Protein AF-A0A4Y2IDS7-F1 (afdb_monomer)

Foldseek 3Di:
DVVVLVVVVVVCVVVVQADPVGRQKGAQQPHPVCVLLVHRIDGNVCVVVSCCCRPPNPDPPPPPDDPPPPDDDDDDDDDDDDDDDDDDDDDDDDDDDDDDDDDDDDDDDDDDD

Sequence (113 aa):
MDELLLNVKNYIVKHKLYDPKNPLKILVHGNELGSLLKKSEFSLLDVRDILLQKFVFPVSEKNSSEVICSISDKMCVSKKRKLDNDSEFSAKRIKGLDDTSCCNSDESMHSFQ

InterPro domains:
  IPR036885 SWIB/MDM2 domain superfamily [G3DSA:1.10.245.10] (1-71)
  IPR036885 SWIB/MDM2 domain superfamily [SSF47592] (3-56)

Solvent-accessible surface area (backbone atoms only — not comparable to full-atom values): 7915 Å² total; per-residue (Å²): 110,69,66,59,53,50,53,52,52,50,48,38,62,76,69,60,26,44,37,91,91,43,72,52,38,32,52,26,64,97,36,73,69,12,64,73,69,72,37,50,60,49,49,63,84,48,47,64,58,53,48,40,40,66,75,74,51,66,69,81,82,72,79,89,79,72,86,78,76,81,82,70,96,70,91,83,87,87,82,87,83,89,82,90,79,95,73,94,73,89,81,81,80,84,83,82,82,82,89,80,83,84,84,81,86,81,91,74,91,84,77,92,131

Structure (mmCIF, N/CA/C/O backbone):
data_AF-A0A4Y2IDS7-F1
#
_entry.id   AF-A0A4Y2IDS7-F1
#
loop_
_atom_site.group_PDB
_atom_site.id
_atom_site.type_symbol
_atom_site.label_atom_id
_atom_site.label_alt_id
_atom_site.label_comp_id
_atom_site.label_asym_id
_atom_site.label_entity_id
_atom_site.label_seq_id
_atom_site.pdbx_PDB_ins_code
_atom_site.Cartn_x
_atom_site.Cartn_y
_atom_site.Cartn_z
_atom_site.occupancy
_atom_site.B_iso_or_equiv
_atom_site.auth_seq_id
_atom_site.auth_comp_id
_atom_site.auth_asym_id
_atom_site.auth_atom_id
_atom_site.pdbx_PDB_model_num
ATOM 1 N N . MET A 1 1 ? 10.201 -2.070 -12.269 1.00 84.44 1 MET A N 1
ATOM 2 C CA . MET A 1 1 ? 9.210 -1.404 -11.389 1.00 84.44 1 MET A CA 1
ATOM 3 C C . MET A 1 1 ? 7.834 -2.051 -11.472 1.00 84.44 1 MET A C 1
ATOM 5 O O . MET A 1 1 ? 7.232 -2.247 -10.425 1.00 84.44 1 MET A O 1
ATOM 9 N N . ASP A 1 2 ? 7.348 -2.425 -12.657 1.00 89.12 2 ASP A N 1
ATOM 10 C CA . ASP A 1 2 ? 5.997 -2.996 -12.800 1.00 89.12 2 ASP A CA 1
ATOM 11 C C . ASP A 1 2 ? 5.828 -4.361 -12.119 1.00 89.12 2 ASP A C 1
ATOM 13 O O . ASP A 1 2 ? 4.803 -4.612 -11.493 1.00 89.12 2 ASP A O 1
ATOM 17 N N . GLU A 1 3 ? 6.859 -5.208 -12.145 1.00 92.38 3 GLU A N 1
ATOM 18 C CA . GLU A 1 3 ? 6.857 -6.488 -11.425 1.00 92.38 3 GLU A CA 1
ATOM 19 C C . GLU A 1 3 ? 6.775 -6.297 -9.901 1.00 92.38 3 GLU A C 1
ATOM 21 O O . GLU A 1 3 ? 5.977 -6.944 -9.228 1.00 92.38 3 GLU A O 1
ATOM 26 N N . LEU A 1 4 ? 7.535 -5.342 -9.351 1.00 90.75 4 LEU A N 1
ATOM 27 C CA . LEU A 1 4 ? 7.460 -4.984 -7.932 1.00 90.75 4 LEU A CA 1
ATOM 28 C C . LEU A 1 4 ? 6.057 -4.486 -7.566 1.00 90.75 4 LEU A C 1
ATOM 30 O O . LEU A 1 4 ? 5.488 -4.911 -6.563 1.00 90.75 4 LEU A O 1
ATOM 34 N N . LEU A 1 5 ? 5.485 -3.614 -8.399 1.00 92.56 5 LEU A N 1
ATOM 35 C CA . LEU A 1 5 ? 4.131 -3.101 -8.216 1.00 92.56 5 LEU A CA 1
ATOM 36 C C . LEU A 1 5 ? 3.093 -4.233 -8.223 1.00 92.56 5 LEU A C 1
ATOM 38 O O . LEU A 1 5 ? 2.199 -4.254 -7.375 1.00 92.56 5 LEU A O 1
ATOM 42 N N . LEU A 1 6 ? 3.217 -5.179 -9.155 1.00 94.19 6 LEU A N 1
ATOM 43 C CA . LEU A 1 6 ? 2.350 -6.351 -9.236 1.00 94.19 6 LEU A CA 1
ATOM 44 C C . LEU A 1 6 ? 2.479 -7.232 -7.986 1.00 94.19 6 LEU A C 1
ATOM 46 O O . LEU A 1 6 ? 1.467 -7.613 -7.399 1.00 94.19 6 LEU A O 1
ATOM 50 N N . ASN A 1 7 ? 3.704 -7.491 -7.528 1.00 94.94 7 ASN A N 1
ATOM 51 C CA . ASN A 1 7 ? 3.961 -8.288 -6.329 1.00 94.94 7 ASN A CA 1
ATOM 52 C C . ASN A 1 7 ? 3.376 -7.641 -5.068 1.00 94.94 7 ASN A C 1
ATOM 54 O O . ASN A 1 7 ? 2.743 -8.327 -4.264 1.00 94.94 7 ASN A O 1
ATOM 58 N N . VAL A 1 8 ? 3.503 -6.319 -4.921 1.00 94.19 8 VAL A N 1
ATOM 59 C CA . VAL A 1 8 ? 2.902 -5.580 -3.799 1.00 94.19 8 VAL A CA 1
ATOM 60 C C . VAL A 1 8 ? 1.374 -5.640 -3.853 1.00 94.19 8 VAL A C 1
ATOM 62 O O . VAL A 1 8 ? 0.740 -5.898 -2.830 1.00 94.19 8 VAL A O 1
ATOM 65 N N . LYS A 1 9 ? 0.763 -5.484 -5.034 1.00 93.81 9 LYS A N 1
ATOM 66 C CA . LYS A 1 9 ? -0.694 -5.643 -5.200 1.00 93.81 9 LYS A CA 1
ATOM 67 C C . LYS A 1 9 ? -1.158 -7.052 -4.827 1.00 93.81 9 LYS A C 1
ATOM 69 O O . LYS A 1 9 ? -2.121 -7.196 -4.075 1.00 93.81 9 LYS A O 1
ATOM 74 N N . ASN A 1 10 ? -0.449 -8.081 -5.286 1.00 96.00 10 ASN A N 1
ATOM 75 C CA . ASN A 1 10 ? -0.755 -9.472 -4.953 1.00 96.00 10 ASN A CA 1
ATOM 76 C C . ASN A 1 10 ? -0.640 -9.731 -3.447 1.00 96.00 10 ASN A C 1
ATOM 78 O O . ASN A 1 10 ? -1.499 -10.398 -2.871 1.00 96.00 10 ASN A O 1
ATOM 82 N N . TYR A 1 11 ? 0.379 -9.166 -2.797 1.00 96.44 11 TYR A N 1
ATOM 83 C CA . TYR A 1 11 ? 0.545 -9.248 -1.349 1.00 96.44 11 TYR A CA 1
ATOM 84 C C . TYR A 1 11 ? -0.637 -8.607 -0.606 1.00 96.44 11 TYR A C 1
ATOM 86 O O . TYR A 1 11 ? -1.232 -9.243 0.264 1.00 96.44 11 TYR A O 1
ATOM 94 N N . ILE A 1 12 ? -1.039 -7.392 -0.995 1.00 95.69 12 ILE A N 1
ATOM 95 C CA . ILE A 1 12 ? -2.191 -6.684 -0.410 1.00 95.69 12 ILE A CA 1
ATOM 96 C C . ILE A 1 12 ? -3.464 -7.534 -0.493 1.00 95.69 12 ILE A C 1
ATOM 98 O O . ILE A 1 12 ? -4.180 -7.665 0.502 1.00 95.69 12 ILE A O 1
ATOM 102 N N . VAL A 1 13 ? -3.730 -8.141 -1.654 1.00 95.25 13 VAL A N 1
ATOM 103 C CA . VAL A 1 13 ? -4.909 -8.995 -1.863 1.00 95.25 13 VAL A CA 1
ATOM 104 C C . VAL A 1 13 ? -4.820 -10.271 -1.025 1.00 95.25 13 VAL A C 1
ATOM 10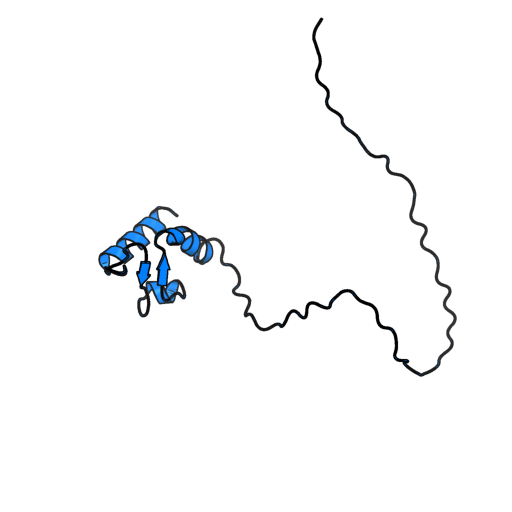6 O O . VAL A 1 13 ? -5.766 -10.600 -0.309 1.00 95.25 13 VAL A O 1
ATOM 109 N N . LYS A 1 14 ? -3.677 -10.966 -1.058 1.00 97.12 14 LYS A N 1
ATOM 110 C CA . LYS A 1 14 ? -3.450 -12.220 -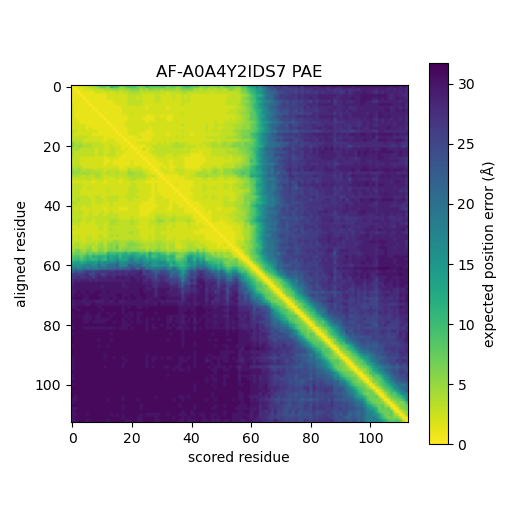0.320 1.00 97.12 14 LYS A CA 1
ATOM 111 C C . LYS A 1 14 ? -3.656 -12.050 1.186 1.00 97.12 14 LYS A C 1
ATOM 113 O O . LYS A 1 14 ? -4.226 -12.929 1.829 1.00 97.12 14 LYS A O 1
ATOM 118 N N . HIS A 1 15 ? -3.213 -10.922 1.733 1.00 96.81 15 HIS A N 1
ATOM 119 C CA . HIS A 1 15 ? -3.300 -10.616 3.159 1.00 96.81 15 HIS A CA 1
ATOM 120 C C . HIS A 1 15 ? -4.548 -9.803 3.540 1.00 96.81 15 HIS A C 1
ATOM 122 O O . HIS A 1 15 ? -4.712 -9.477 4.713 1.00 96.81 15 HIS A O 1
ATOM 128 N N . LYS A 1 16 ? -5.438 -9.504 2.580 1.00 96.06 16 LYS A N 1
ATOM 129 C CA . LYS A 1 16 ? -6.665 -8.710 2.777 1.00 96.06 16 LYS A CA 1
ATOM 130 C C . LYS A 1 16 ? -6.402 -7.384 3.500 1.00 96.06 16 LYS A C 1
ATOM 132 O O . LYS A 1 16 ? -7.130 -7.004 4.410 1.00 96.06 16 LYS A O 1
ATOM 137 N N . LEU A 1 17 ? -5.353 -6.681 3.079 1.00 96.81 17 LEU A N 1
ATOM 138 C CA . LEU A 1 17 ? -4.900 -5.435 3.708 1.00 96.81 17 LEU A CA 1
ATOM 139 C C . LEU A 1 17 ? -5.705 -4.206 3.261 1.00 96.81 17 LEU A C 1
ATOM 141 O O . LEU A 1 17 ? -5.289 -3.086 3.505 1.00 96.81 17 LEU A O 1
ATOM 145 N N . TYR A 1 18 ? -6.822 -4.376 2.562 1.00 96.69 18 TYR A N 1
ATOM 146 C CA . TYR A 1 18 ? -7.671 -3.276 2.108 1.00 96.69 18 TYR A CA 1
ATOM 147 C C . TYR A 1 18 ? -8.841 -3.062 3.073 1.00 96.69 18 TYR A C 1
ATOM 149 O O . TYR A 1 18 ? -9.356 -4.014 3.661 1.00 96.69 18 TYR A O 1
ATOM 157 N N . ASP A 1 19 ? -9.289 -1.817 3.219 1.00 96.88 19 ASP A N 1
ATOM 158 C CA . ASP A 1 19 ? -10.504 -1.503 3.970 1.00 96.88 19 ASP A CA 1
ATOM 159 C C . ASP A 1 19 ? -11.733 -2.069 3.220 1.00 96.88 19 ASP A C 1
ATOM 161 O O . ASP A 1 19 ? -11.951 -1.729 2.053 1.00 96.88 19 ASP A O 1
ATOM 165 N N . PRO A 1 20 ? -12.572 -2.915 3.852 1.00 94.88 20 PRO A N 1
ATOM 166 C CA . PRO A 1 20 ? -13.771 -3.468 3.219 1.00 94.88 20 PRO A CA 1
ATOM 167 C C . PRO A 1 20 ? -14.782 -2.413 2.753 1.00 94.88 20 PRO A C 1
ATOM 169 O O . PRO A 1 20 ? -15.552 -2.674 1.830 1.00 94.88 20 PRO A O 1
ATOM 172 N N . LYS A 1 21 ? -14.808 -1.237 3.393 1.00 96.81 21 LYS A N 1
ATOM 173 C CA . LYS A 1 21 ? -15.696 -0.122 3.031 1.00 96.81 21 LYS A CA 1
ATOM 174 C C . LYS A 1 21 ? -15.090 0.770 1.951 1.00 96.81 21 LYS A C 1
ATOM 176 O O . LYS A 1 21 ? -15.828 1.412 1.210 1.00 96.81 21 LYS A O 1
ATOM 181 N N . ASN A 1 22 ? -13.763 0.816 1.866 1.00 95.94 22 ASN A N 1
ATOM 182 C CA . ASN A 1 22 ? -13.035 1.584 0.866 1.00 95.94 22 ASN A CA 1
ATOM 183 C C . ASN A 1 22 ? -11.817 0.791 0.358 1.00 95.94 22 ASN A C 1
ATOM 185 O O . ASN A 1 22 ? -10.717 0.966 0.881 1.00 95.94 22 ASN A O 1
ATOM 189 N N . PRO A 1 23 ? -11.969 -0.021 -0.703 1.00 93.75 23 PRO A N 1
ATOM 190 C CA . PRO A 1 23 ? -10.887 -0.871 -1.205 1.00 93.75 23 PRO A CA 1
ATOM 191 C C . PRO A 1 23 ? -9.641 -0.118 -1.695 1.00 93.75 23 PRO A C 1
ATOM 193 O O . PRO A 1 23 ? -8.588 -0.727 -1.876 1.00 93.75 23 PRO A O 1
ATOM 196 N N . LEU A 1 24 ? -9.737 1.199 -1.919 1.00 95.19 24 LEU A N 1
ATOM 197 C CA . LEU A 1 24 ? -8.583 2.032 -2.260 1.00 95.19 24 LEU A CA 1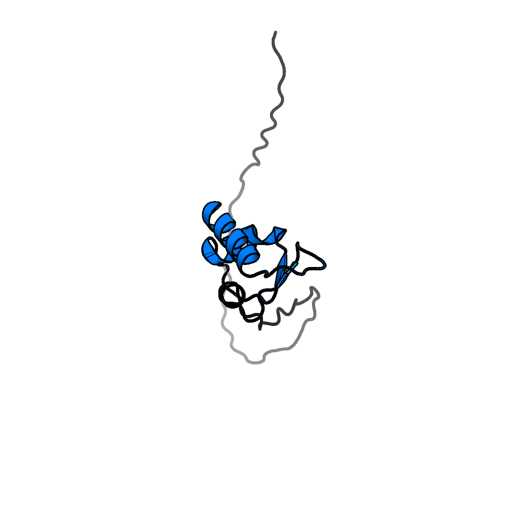
ATOM 198 C C . LEU A 1 24 ? -7.720 2.358 -1.039 1.00 95.19 24 LEU A C 1
ATOM 200 O O . LEU A 1 24 ? -6.558 2.711 -1.208 1.00 95.19 24 LEU A O 1
ATOM 204 N N . LYS A 1 25 ? -8.254 2.243 0.180 1.00 97.44 25 LYS A N 1
ATOM 205 C CA . LYS A 1 25 ? -7.506 2.462 1.416 1.00 97.44 25 LYS A CA 1
ATOM 206 C C . LYS A 1 25 ? -6.849 1.157 1.857 1.00 97.44 25 LYS A C 1
ATOM 208 O O . LYS A 1 25 ? -7.532 0.184 2.166 1.00 97.44 25 LYS A O 1
ATOM 213 N N . ILE A 1 26 ? -5.522 1.149 1.910 1.00 97.69 26 ILE A N 1
ATOM 214 C CA . ILE A 1 26 ? -4.722 0.001 2.335 1.00 97.69 26 ILE A CA 1
ATOM 215 C C . ILE A 1 26 ? -4.265 0.219 3.779 1.00 97.69 26 ILE A C 1
ATOM 217 O O . ILE A 1 26 ? -3.633 1.226 4.093 1.00 97.69 26 ILE A O 1
ATOM 221 N N . LEU A 1 27 ? -4.591 -0.728 4.653 1.00 97.69 27 LEU A N 1
ATOM 222 C CA . LEU A 1 27 ? -4.291 -0.770 6.078 1.00 97.69 27 LEU A CA 1
ATOM 223 C C . LEU A 1 27 ? -3.145 -1.759 6.314 1.00 97.69 27 LEU A C 1
ATOM 225 O O . LEU A 1 27 ? -3.304 -2.969 6.168 1.00 97.69 27 LEU A O 1
ATOM 229 N N . VAL A 1 28 ? -1.976 -1.243 6.683 1.00 96.81 28 VAL A N 1
ATOM 230 C CA . VAL A 1 28 ? -0.743 -2.032 6.855 1.00 96.81 28 VAL A CA 1
ATOM 231 C C . VAL A 1 28 ? -0.172 -1.952 8.272 1.00 96.81 28 VAL A C 1
ATOM 233 O O . VAL A 1 28 ? 0.941 -2.409 8.526 1.00 96.81 28 VAL A O 1
ATOM 236 N N . HIS A 1 29 ? -0.920 -1.385 9.218 1.00 94.06 29 HIS A N 1
ATOM 237 C CA . HIS A 1 29 ? -0.504 -1.305 10.614 1.00 94.06 29 HIS A CA 1
ATOM 238 C C . HIS A 1 29 ? -0.248 -2.701 11.204 1.00 94.06 29 HIS A C 1
ATOM 240 O O . HIS A 1 29 ? -1.090 -3.590 11.107 1.00 94.06 29 HIS A O 1
ATOM 246 N N . GLY A 1 30 ? 0.928 -2.891 11.808 1.00 91.94 30 GLY A N 1
ATOM 247 C CA . GLY A 1 30 ? 1.337 -4.173 12.391 1.00 91.94 30 GLY A CA 1
ATOM 248 C C . GLY A 1 30 ? 1.698 -5.262 11.372 1.00 91.94 30 GLY A C 1
ATOM 249 O O . GLY A 1 30 ? 1.988 -6.384 11.773 1.00 91.94 30 GLY A O 1
ATOM 250 N N . ASN A 1 31 ? 1.703 -4.954 10.070 1.00 94.81 31 ASN A N 1
ATOM 251 C CA . ASN A 1 31 ? 2.134 -5.869 9.016 1.00 94.81 31 ASN A CA 1
ATOM 252 C C . ASN A 1 31 ? 3.560 -5.534 8.538 1.00 94.81 31 ASN A C 1
ATOM 254 O O . ASN A 1 31 ? 3.991 -4.380 8.578 1.00 94.81 31 ASN A O 1
ATOM 258 N N . GLU A 1 32 ? 4.277 -6.542 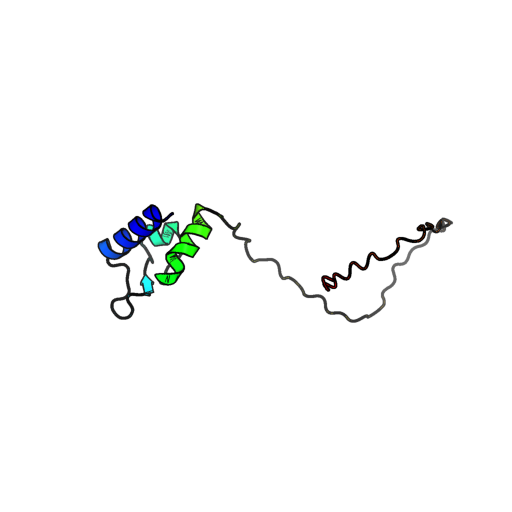8.036 1.00 94.81 32 GLU A N 1
ATOM 259 C CA . GLU A 1 32 ? 5.637 -6.406 7.494 1.00 94.81 32 GLU A CA 1
ATOM 260 C C . GLU A 1 32 ? 5.743 -5.317 6.417 1.00 94.81 32 GLU A C 1
ATOM 262 O O . GLU A 1 32 ? 6.694 -4.535 6.427 1.00 94.81 32 GLU A O 1
ATOM 267 N N . LEU A 1 33 ? 4.743 -5.203 5.533 1.00 93.81 33 LEU A N 1
ATOM 268 C CA . LEU A 1 33 ? 4.691 -4.163 4.507 1.00 93.81 33 LEU A CA 1
ATOM 269 C C . LEU A 1 33 ? 4.611 -2.762 5.129 1.00 93.81 33 LEU A C 1
ATOM 271 O O . LEU A 1 33 ? 5.256 -1.834 4.645 1.00 93.81 33 LEU A O 1
ATOM 275 N N . GLY A 1 34 ? 3.863 -2.603 6.222 1.00 94.56 34 GLY A N 1
ATOM 276 C CA . GLY A 1 34 ? 3.770 -1.336 6.948 1.00 94.56 34 GLY A CA 1
ATOM 277 C C . GLY A 1 34 ? 5.083 -0.954 7.621 1.00 94.56 34 GLY A C 1
ATOM 278 O O . GLY A 1 34 ? 5.510 0.198 7.518 1.00 94.56 34 GLY A O 1
ATOM 279 N N . SER A 1 35 ? 5.772 -1.926 8.224 1.00 94.44 35 SER A N 1
ATOM 280 C CA . SER A 1 35 ? 7.113 -1.730 8.789 1.00 94.44 35 SER A CA 1
ATOM 281 C C . SER A 1 35 ? 8.135 -1.343 7.718 1.00 94.44 35 SER A C 1
ATOM 283 O O . SER A 1 35 ? 8.897 -0.396 7.911 1.00 94.44 35 SER A O 1
ATOM 285 N N . LEU A 1 36 ? 8.114 -2.019 6.564 1.00 92.75 36 LEU A N 1
ATOM 286 C CA . LEU A 1 36 ? 9.016 -1.746 5.441 1.00 92.75 36 LEU A CA 1
ATOM 287 C C . LEU A 1 36 ? 8.798 -0.343 4.858 1.00 92.75 36 LEU A C 1
ATOM 289 O O . LEU A 1 36 ? 9.751 0.385 4.585 1.00 92.75 36 LEU A O 1
ATOM 293 N N . LEU A 1 37 ? 7.536 0.052 4.686 1.00 91.62 37 LEU A N 1
ATOM 294 C CA . LEU A 1 37 ? 7.173 1.354 4.124 1.00 91.62 37 LEU A CA 1
ATOM 295 C C . LEU A 1 37 ? 7.180 2.486 5.165 1.00 91.62 37 LEU A C 1
ATOM 297 O O . LEU A 1 37 ? 7.044 3.651 4.785 1.00 91.62 37 LEU A O 1
ATOM 301 N N . LYS A 1 38 ? 7.348 2.160 6.456 1.00 91.69 38 LYS A N 1
ATOM 302 C CA . LYS A 1 38 ? 7.165 3.061 7.607 1.00 91.69 38 LYS A CA 1
ATOM 303 C C . LYS A 1 38 ? 5.817 3.796 7.574 1.00 91.69 38 LYS A C 1
ATOM 305 O O . LYS A 1 38 ? 5.743 5.002 7.808 1.00 91.69 38 LYS A O 1
ATOM 310 N N . LYS A 1 39 ? 4.745 3.080 7.239 1.00 93.38 39 LYS A N 1
ATOM 311 C CA . LYS A 1 39 ? 3.382 3.622 7.144 1.00 93.38 39 LYS A CA 1
ATOM 312 C C . LYS A 1 39 ? 2.403 2.693 7.849 1.00 93.38 39 LYS A C 1
ATOM 314 O O . LYS A 1 39 ? 2.583 1.482 7.848 1.00 93.38 39 LYS A O 1
ATOM 319 N N . SER A 1 40 ? 1.355 3.264 8.434 1.00 95.94 40 SER A N 1
ATOM 320 C CA . SER A 1 40 ? 0.208 2.518 8.968 1.00 95.94 40 SER A CA 1
ATOM 321 C C . SER A 1 40 ? -0.880 2.303 7.914 1.00 95.94 40 SER A C 1
ATOM 323 O O . SER A 1 40 ? -1.579 1.294 7.949 1.00 95.94 40 SER A O 1
ATOM 325 N N . GLU A 1 41 ? -1.005 3.231 6.965 1.00 96.50 41 GLU A N 1
ATOM 326 C CA . GLU A 1 41 ? -1.970 3.189 5.871 1.00 96.50 41 GLU A CA 1
ATOM 327 C C . GLU A 1 41 ? -1.493 4.001 4.657 1.00 96.50 41 GLU A C 1
ATOM 329 O O . GLU A 1 41 ? -0.618 4.868 4.776 1.00 96.50 41 GLU A O 1
ATOM 334 N N . PHE A 1 42 ? -2.053 3.706 3.483 1.00 96.12 42 PHE A N 1
ATOM 335 C CA . PHE A 1 42 ? -1.859 4.478 2.250 1.00 96.12 42 PHE A CA 1
ATOM 336 C C . PHE A 1 42 ? -2.974 4.210 1.225 1.00 96.12 42 PHE A C 1
ATOM 338 O O . PHE A 1 42 ? -3.746 3.263 1.374 1.00 96.12 42 PHE A O 1
ATOM 345 N N . SER A 1 43 ? -3.061 5.036 0.177 1.00 95.69 43 SER A N 1
ATOM 346 C CA . SER A 1 43 ? -3.967 4.805 -0.954 1.00 95.69 43 SER A CA 1
ATOM 347 C C . SER A 1 43 ? -3.341 3.863 -1.980 1.00 95.69 43 SER A C 1
ATOM 349 O O . SER A 1 43 ? -2.176 4.018 -2.344 1.00 95.69 43 SER A O 1
ATOM 351 N N . LEU A 1 44 ? -4.125 2.936 -2.530 1.00 92.38 44 LEU A N 1
ATOM 352 C CA . LEU A 1 44 ? -3.702 2.052 -3.617 1.00 92.38 44 LEU A CA 1
ATOM 353 C C . LEU A 1 44 ? -3.203 2.836 -4.845 1.00 92.38 44 LEU A C 1
ATOM 355 O O . LEU A 1 44 ? -2.362 2.331 -5.588 1.00 92.38 44 LEU A O 1
ATOM 359 N N . LEU A 1 45 ? -3.697 4.063 -5.039 1.00 92.31 45 LEU A N 1
ATOM 360 C CA . LEU A 1 45 ? -3.267 4.958 -6.116 1.00 92.31 45 LEU A CA 1
ATOM 361 C C . LEU A 1 45 ? -1.819 5.435 -5.927 1.00 92.31 45 LE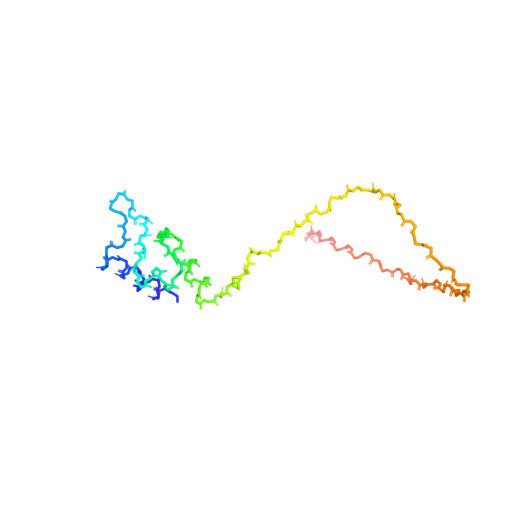U A C 1
ATOM 363 O O . LEU A 1 45 ? -1.069 5.510 -6.896 1.00 92.31 45 LEU A O 1
ATOM 367 N N . ASP A 1 46 ? -1.400 5.648 -4.680 1.00 92.81 46 ASP A N 1
ATOM 368 C CA . ASP A 1 46 ? -0.089 6.213 -4.340 1.00 92.81 46 ASP A CA 1
ATOM 369 C C . ASP A 1 46 ? 1.007 5.142 -4.271 1.00 92.81 46 ASP A C 1
ATOM 371 O O . ASP A 1 46 ? 2.184 5.448 -4.076 1.00 92.81 46 ASP A O 1
ATOM 375 N N . VAL A 1 47 ? 0.649 3.857 -4.392 1.00 91.12 47 VAL A N 1
ATOM 376 C CA . VAL A 1 47 ? 1.580 2.756 -4.115 1.00 91.12 47 VAL A CA 1
ATOM 377 C C . VAL A 1 47 ? 2.808 2.807 -5.029 1.00 91.12 47 VAL A C 1
ATOM 379 O O . VAL A 1 47 ? 3.913 2.510 -4.587 1.00 91.12 47 VAL A O 1
ATOM 382 N N . ARG A 1 48 ? 2.649 3.237 -6.289 1.00 92.00 48 ARG A N 1
ATOM 383 C CA . ARG A 1 48 ? 3.773 3.384 -7.225 1.00 92.00 48 ARG A CA 1
ATOM 384 C C . ARG A 1 48 ? 4.757 4.442 -6.733 1.00 92.00 48 ARG A C 1
ATOM 386 O O . ARG A 1 48 ? 5.957 4.179 -6.710 1.00 92.00 48 ARG A O 1
ATOM 393 N N . ASP A 1 49 ? 4.248 5.591 -6.310 1.00 92.44 49 ASP A N 1
ATOM 394 C CA . ASP A 1 49 ? 5.064 6.717 -5.861 1.00 92.44 49 ASP A CA 1
ATOM 395 C C . ASP A 1 49 ? 5.765 6.397 -4.544 1.00 92.44 49 ASP A C 1
ATOM 397 O O . ASP A 1 49 ? 6.954 6.675 -4.390 1.00 92.44 49 ASP A O 1
ATOM 401 N N . ILE A 1 50 ? 5.077 5.707 -3.632 1.00 92.25 50 ILE A N 1
ATOM 402 C CA . ILE A 1 50 ? 5.661 5.215 -2.379 1.00 92.25 50 ILE A CA 1
ATOM 403 C C . ILE A 1 50 ? 6.835 4.271 -2.664 1.00 92.25 50 ILE A C 1
ATOM 405 O O . ILE A 1 50 ? 7.901 4.408 -2.061 1.00 92.25 50 ILE A O 1
ATOM 409 N N . LEU A 1 51 ? 6.664 3.325 -3.591 1.00 90.94 51 LEU A N 1
ATOM 410 C CA . LEU A 1 51 ? 7.726 2.386 -3.955 1.00 90.94 51 LEU A CA 1
ATOM 411 C C . LEU A 1 51 ? 8.903 3.098 -4.632 1.00 90.94 51 LEU A C 1
ATOM 413 O O . LEU A 1 51 ? 10.055 2.795 -4.325 1.00 90.94 51 LEU A O 1
ATOM 417 N N . LEU A 1 52 ? 8.634 4.069 -5.508 1.00 90.38 52 LEU A N 1
ATOM 418 C CA . LEU A 1 52 ? 9.678 4.882 -6.136 1.00 90.38 52 LEU A CA 1
ATOM 419 C C . LEU A 1 52 ? 10.476 5.673 -5.093 1.00 90.38 52 LEU A C 1
ATOM 421 O O . LEU A 1 52 ? 11.706 5.619 -5.103 1.00 90.38 52 LEU A O 1
ATOM 425 N N . GLN A 1 53 ? 9.798 6.345 -4.162 1.00 88.75 53 GLN A N 1
ATOM 426 C CA . GLN A 1 53 ? 10.442 7.122 -3.101 1.00 88.75 53 GLN A CA 1
ATOM 427 C C . GLN A 1 53 ? 11.237 6.258 -2.121 1.00 88.75 53 GLN A C 1
ATOM 429 O O . GLN A 1 53 ? 12.241 6.715 -1.586 1.00 88.75 53 GLN A O 1
ATOM 434 N N . LYS A 1 54 ? 10.803 5.024 -1.843 1.00 86.81 54 LYS A N 1
ATOM 435 C CA . LYS A 1 54 ? 11.495 4.161 -0.874 1.00 86.81 54 LYS A CA 1
ATOM 436 C C . LYS A 1 54 ? 12.648 3.366 -1.477 1.00 86.81 54 LYS A C 1
ATOM 438 O O . LYS A 1 54 ? 13.651 3.187 -0.793 1.00 86.81 54 LYS A O 1
ATOM 443 N N . PHE A 1 55 ? 12.526 2.903 -2.721 1.00 85.06 55 PHE A N 1
ATOM 444 C CA . PHE A 1 55 ? 13.476 1.939 -3.293 1.00 85.06 55 PHE A CA 1
ATOM 445 C C . PHE A 1 55 ? 14.308 2.469 -4.460 1.00 85.06 55 PHE A C 1
ATOM 447 O O . PHE A 1 55 ? 15.350 1.890 -4.749 1.00 85.06 55 PHE A O 1
ATOM 454 N N . VAL A 1 56 ? 13.875 3.538 -5.134 1.00 84.19 56 VAL A N 1
ATOM 455 C CA . VAL A 1 56 ? 14.585 4.074 -6.311 1.00 84.19 56 VAL A CA 1
ATOM 456 C C . VAL A 1 56 ? 15.240 5.414 -5.996 1.00 84.19 56 VAL A C 1
ATOM 458 O O . VAL A 1 56 ? 16.415 5.610 -6.290 1.00 84.19 56 VAL A O 1
ATOM 461 N N . PHE A 1 57 ? 14.502 6.314 -5.349 1.00 83.69 57 PHE A N 1
ATOM 462 C CA . PHE A 1 57 ? 14.967 7.653 -4.992 1.00 83.69 57 PHE A CA 1
ATOM 463 C C . PHE A 1 57 ? 14.768 7.896 -3.494 1.00 83.69 57 PHE A C 1
ATOM 465 O O . PHE A 1 57 ? 13.872 8.656 -3.122 1.00 83.69 57 PHE A O 1
ATOM 472 N N . PRO A 1 58 ? 15.561 7.240 -2.624 1.00 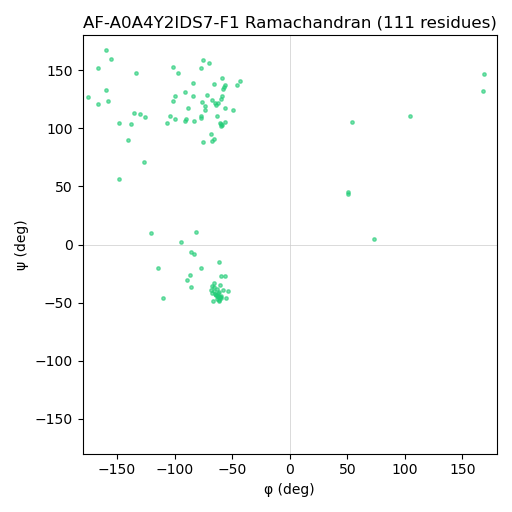76.44 58 PRO A N 1
ATOM 473 C CA . PRO A 1 58 ? 15.442 7.414 -1.185 1.00 76.44 58 PRO A CA 1
ATOM 474 C C . PRO A 1 58 ? 15.703 8.877 -0.824 1.00 76.44 58 PRO A C 1
ATOM 476 O O . PRO A 1 58 ? 16.836 9.355 -0.837 1.00 76.44 58 PRO A O 1
ATOM 479 N N . VAL A 1 59 ? 14.633 9.603 -0.513 1.00 71.31 59 VAL A N 1
ATOM 480 C CA . VAL A 1 59 ? 14.734 10.966 0.009 1.00 71.31 59 VAL A CA 1
ATOM 481 C C . VAL A 1 59 ? 15.255 10.855 1.438 1.00 71.31 59 VAL A C 1
ATOM 483 O O . VAL A 1 59 ? 14.712 10.078 2.227 1.00 71.31 59 VAL A O 1
ATOM 486 N N . SER A 1 60 ? 16.312 11.600 1.786 1.00 71.12 60 SER A N 1
ATOM 487 C CA . SER A 1 60 ? 16.775 11.609 3.172 1.00 71.12 60 SER A CA 1
ATOM 488 C C . SER A 1 60 ? 15.655 12.161 4.055 1.00 71.12 60 SER A C 1
ATOM 490 O O . SER A 1 60 ? 15.139 13.259 3.829 1.00 71.12 60 SER A O 1
ATOM 492 N N . GLU A 1 61 ? 15.222 11.362 5.030 1.00 67.75 61 GLU A N 1
ATOM 493 C CA . GLU A 1 61 ? 14.273 11.797 6.050 1.00 67.75 61 GLU A CA 1
ATOM 494 C C . GLU A 1 61 ? 14.999 12.865 6.883 1.00 67.75 61 GLU A C 1
ATOM 496 O O . GLU A 1 61 ? 15.742 12.557 7.812 1.00 67.75 61 GLU A O 1
ATOM 501 N N . LYS A 1 62 ? 14.868 14.142 6.495 1.00 62.53 62 LYS A N 1
ATOM 502 C CA . LYS A 1 62 ? 15.311 15.260 7.329 1.00 62.53 62 LYS A CA 1
ATOM 503 C C . LYS A 1 62 ? 14.468 15.214 8.597 1.00 62.53 62 LYS A C 1
ATOM 505 O O . LYS A 1 62 ? 13.268 15.477 8.552 1.00 62.53 62 LYS A O 1
ATOM 510 N N . ASN A 1 63 ? 15.096 14.868 9.715 1.00 50.44 63 ASN A N 1
ATOM 511 C CA . ASN A 1 63 ? 14.500 14.992 11.036 1.00 50.44 63 ASN A CA 1
ATOM 512 C C . ASN A 1 63 ? 14.089 16.460 11.217 1.00 50.44 63 ASN A C 1
ATOM 514 O O . ASN A 1 63 ? 14.937 17.336 11.365 1.00 50.44 63 ASN A O 1
ATOM 518 N N . SER A 1 64 ? 12.791 16.745 11.127 1.00 56.66 64 SER A N 1
ATOM 519 C CA . SER A 1 64 ? 12.239 18.079 11.345 1.00 56.66 64 SER A CA 1
ATOM 520 C C . SER A 1 64 ? 12.401 18.456 12.819 1.00 56.66 64 SER A C 1
ATOM 522 O O . SER A 1 64 ? 11.515 18.203 13.632 1.00 56.66 64 SER A O 1
ATOM 524 N N . SER A 1 65 ? 13.531 19.068 13.157 1.00 57.25 65 SER A N 1
ATOM 525 C CA . SER A 1 65 ? 13.707 19.847 14.381 1.00 57.25 65 SER A CA 1
ATOM 526 C C . SER A 1 65 ? 14.702 20.979 14.144 1.00 57.25 65 SER A C 1
ATOM 528 O O . SER A 1 65 ? 15.687 21.102 14.860 1.00 57.25 65 SER A O 1
ATOM 530 N N . GLU A 1 66 ? 14.443 21.834 13.159 1.00 47.59 66 GLU A N 1
ATOM 531 C CA . GLU A 1 66 ? 15.018 23.178 13.161 1.00 47.59 66 GLU A CA 1
ATOM 532 C C . GLU A 1 66 ? 13.919 24.165 12.785 1.00 47.59 66 GLU A C 1
ATOM 534 O O . GLU A 1 66 ? 13.350 24.136 11.693 1.00 47.59 66 GLU A O 1
ATOM 539 N N . VAL A 1 67 ? 13.570 24.998 13.762 1.00 51.62 67 VAL A N 1
ATOM 540 C CA . 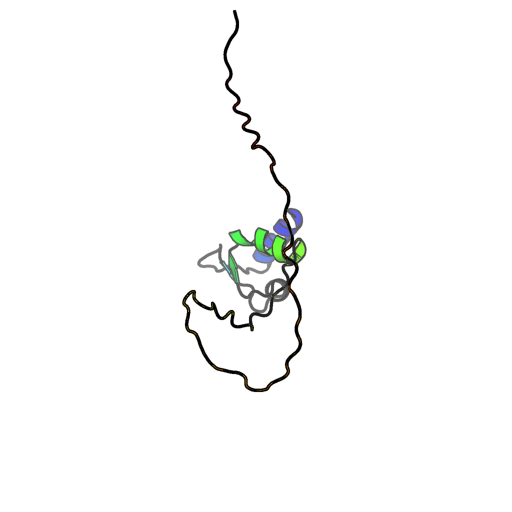VAL A 1 67 ? 12.685 26.147 13.614 1.00 51.62 67 VAL A CA 1
ATOM 541 C C . VAL A 1 67 ? 13.324 27.072 12.585 1.00 51.62 67 VAL A C 1
ATOM 543 O O . VAL A 1 67 ? 14.283 27.779 12.888 1.00 51.62 67 VAL A O 1
ATOM 546 N N . ILE A 1 68 ? 12.805 27.080 11.359 1.00 57.53 68 ILE A N 1
ATOM 547 C CA . ILE A 1 68 ? 13.161 28.111 10.386 1.00 57.53 68 ILE A CA 1
ATOM 548 C C . ILE A 1 68 ? 12.415 29.376 10.812 1.00 57.53 68 ILE A C 1
ATOM 550 O O . ILE A 1 68 ? 11.279 29.626 10.405 1.00 57.53 68 ILE A O 1
ATOM 554 N N . CYS A 1 69 ? 13.045 30.168 11.682 1.00 41.12 69 CYS A N 1
ATOM 555 C CA . CYS A 1 69 ? 12.636 31.543 11.925 1.00 41.12 69 CYS A CA 1
ATOM 556 C C . CYS A 1 69 ? 12.714 32.295 10.592 1.00 41.12 69 CYS A C 1
ATOM 558 O O . CYS A 1 69 ? 13.795 32.653 10.128 1.00 41.12 69 CYS A O 1
ATOM 560 N N . SER A 1 70 ? 11.558 32.526 9.975 1.00 53.84 70 SER A N 1
ATOM 561 C CA . SER A 1 70 ? 11.427 33.461 8.861 1.00 53.84 70 SER A CA 1
ATOM 562 C C . SER A 1 70 ? 11.653 34.866 9.418 1.00 53.84 70 SER A C 1
ATOM 564 O O . SER A 1 70 ? 10.744 35.463 9.996 1.00 53.84 70 SER A O 1
ATOM 566 N N . ILE A 1 71 ? 12.883 35.376 9.329 1.00 56.66 71 ILE A N 1
ATOM 567 C CA . ILE A 1 71 ? 13.168 36.753 9.733 1.00 56.66 71 ILE A CA 1
ATOM 568 C C . ILE A 1 71 ? 12.659 37.676 8.625 1.00 56.66 71 ILE A C 1
ATOM 570 O O . ILE A 1 71 ? 13.173 37.711 7.513 1.00 56.66 71 ILE A O 1
ATOM 574 N N . SER A 1 72 ? 11.579 38.359 8.992 1.00 52.62 72 SER A N 1
ATOM 575 C CA . SER A 1 72 ? 10.826 39.377 8.272 1.00 52.62 72 SER A CA 1
ATOM 576 C C . SER A 1 72 ? 11.695 40.564 7.839 1.00 52.62 72 SER A C 1
ATOM 578 O O . SER A 1 72 ? 12.460 41.099 8.642 1.00 52.62 72 SER A O 1
ATOM 580 N N . ASP A 1 73 ? 11.492 41.030 6.604 1.00 49.72 73 ASP A N 1
ATOM 581 C CA . ASP A 1 73 ? 11.926 42.344 6.125 1.00 49.72 73 ASP A CA 1
ATOM 582 C C . ASP A 1 73 ? 11.285 43.460 6.957 1.00 49.72 73 ASP A C 1
ATOM 584 O O . ASP A 1 73 ? 10.107 43.785 6.778 1.00 49.72 73 ASP A O 1
ATOM 588 N N . LYS A 1 74 ? 12.056 44.045 7.882 1.00 48.44 74 LYS A N 1
ATOM 589 C CA . LYS A 1 74 ? 11.953 45.455 8.300 1.00 48.44 74 LYS A CA 1
ATOM 590 C C . LYS A 1 74 ? 13.054 45.838 9.288 1.00 48.44 74 LYS A C 1
ATOM 592 O O . LYS A 1 74 ? 13.253 45.198 10.316 1.00 48.44 74 LYS A O 1
ATOM 597 N N . MET A 1 75 ? 13.758 46.912 8.930 1.00 46.00 75 MET A N 1
ATOM 598 C CA . MET A 1 75 ? 14.782 47.611 9.706 1.00 46.00 75 MET A CA 1
ATOM 599 C C . MET A 1 75 ? 14.400 47.795 11.179 1.00 46.00 75 MET A C 1
ATOM 601 O O . MET A 1 75 ? 13.282 48.208 11.466 1.00 46.00 75 MET A O 1
ATOM 605 N N . CYS A 1 76 ? 15.374 47.648 12.081 1.00 40.88 76 CYS A N 1
ATOM 606 C CA . CYS A 1 76 ? 15.525 48.546 13.226 1.00 40.88 76 CYS A CA 1
ATOM 607 C C . CYS A 1 76 ? 16.963 48.499 13.758 1.00 40.88 76 CYS A C 1
ATOM 609 O O . CYS A 1 76 ? 17.524 47.452 14.071 1.00 40.88 76 CYS A O 1
ATOM 611 N N . VAL A 1 77 ? 17.557 49.685 13.797 1.00 43.09 77 VAL A N 1
ATOM 612 C CA . VAL A 1 77 ? 18.941 49.984 14.148 1.00 43.09 77 VAL A CA 1
ATOM 613 C C . VAL A 1 77 ? 19.127 49.920 15.667 1.00 43.09 77 VAL A C 1
ATOM 615 O O . VAL A 1 77 ? 18.240 50.318 16.419 1.00 43.09 77 VAL A O 1
ATOM 618 N N . SER A 1 78 ? 20.357 49.590 16.075 1.00 47.59 78 SER A N 1
ATOM 619 C CA . SER A 1 78 ? 21.038 49.996 17.322 1.00 47.59 78 SER A CA 1
ATOM 620 C C . SER A 1 78 ? 21.148 48.943 18.429 1.00 47.59 78 SER A C 1
ATOM 622 O O . SER A 1 78 ? 20.222 48.758 19.211 1.00 47.59 78 SER A O 1
ATOM 624 N N . LYS A 1 79 ? 22.379 48.462 18.673 1.00 44.06 79 LYS A N 1
ATOM 625 C CA . LYS A 1 79 ? 23.096 48.846 19.907 1.00 44.06 79 LYS A CA 1
ATOM 626 C C . LYS A 1 79 ? 24.616 48.638 19.811 1.00 44.06 79 LYS A C 1
ATOM 628 O O . LYS A 1 79 ? 25.105 47.607 19.369 1.00 44.06 79 LYS A O 1
ATOM 633 N N . LYS A 1 80 ? 25.323 49.689 20.240 1.00 44.84 80 LYS A N 1
ATOM 634 C CA . LYS A 1 80 ? 26.776 49.922 20.307 1.00 44.84 80 LYS A CA 1
ATOM 635 C C . LYS A 1 80 ? 27.600 48.754 20.874 1.00 44.84 80 LYS A C 1
ATOM 637 O O . LYS A 1 80 ? 27.293 48.267 21.958 1.00 44.84 80 LYS A O 1
ATOM 642 N N . ARG A 1 81 ? 28.746 48.465 20.242 1.00 45.56 81 ARG A N 1
ATOM 643 C CA . ARG A 1 81 ? 29.937 47.892 20.899 1.00 45.56 81 ARG A CA 1
ATOM 644 C C . ARG A 1 81 ? 30.932 49.027 21.181 1.00 45.56 81 ARG A C 1
ATOM 646 O O . ARG A 1 81 ? 31.221 49.808 20.281 1.00 45.56 81 ARG A O 1
ATOM 653 N N . LYS A 1 82 ? 31.405 49.142 22.426 1.00 46.62 82 LYS A N 1
ATOM 654 C CA . LYS A 1 82 ? 32.579 49.947 22.807 1.00 46.62 82 LYS A CA 1
ATOM 655 C C . LYS A 1 82 ? 33.813 49.047 22.724 1.00 46.62 82 LYS A C 1
ATOM 657 O O . LYS A 1 82 ? 33.756 47.962 23.296 1.00 46.62 82 LYS A O 1
ATOM 662 N N . LEU A 1 83 ? 34.881 49.504 22.075 1.00 38.19 83 LEU A N 1
ATOM 663 C CA . LEU A 1 83 ? 36.201 49.764 22.674 1.00 38.19 83 LEU A CA 1
ATOM 664 C C . LEU A 1 83 ? 37.232 49.977 21.551 1.00 38.19 83 LEU A C 1
ATOM 666 O O . LEU A 1 83 ? 37.258 49.226 20.579 1.00 38.19 83 LEU A O 1
ATOM 670 N N . ASP A 1 84 ? 38.010 51.040 21.714 1.00 43.62 84 ASP A N 1
ATOM 671 C CA . ASP A 1 84 ? 38.952 51.659 20.784 1.00 43.62 84 ASP A CA 1
ATOM 672 C C . ASP A 1 84 ? 40.084 50.756 20.268 1.00 43.62 84 ASP A C 1
ATOM 674 O O . ASP A 1 84 ? 40.679 49.980 21.021 1.00 43.62 84 ASP A O 1
ATOM 678 N N . ASN A 1 85 ? 40.444 50.948 18.996 1.00 43.69 85 ASN A N 1
ATOM 679 C CA . ASN A 1 85 ? 41.840 51.074 18.573 1.00 43.69 85 ASN A CA 1
ATOM 680 C C . ASN A 1 85 ? 41.911 51.615 17.140 1.00 43.69 85 ASN A C 1
ATOM 682 O O . ASN A 1 85 ? 41.367 51.013 16.211 1.00 43.69 85 ASN A O 1
ATOM 686 N N . AS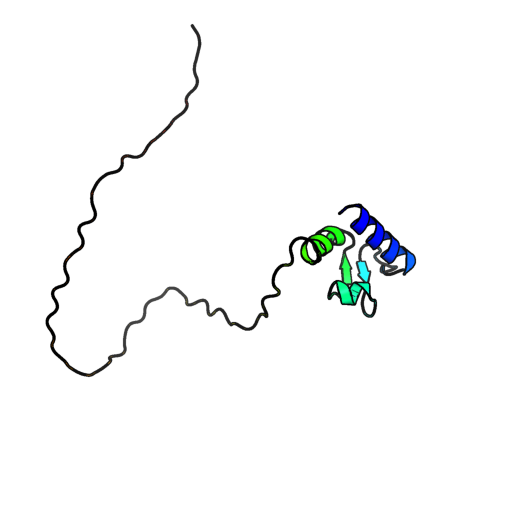P A 1 86 ? 42.583 52.752 16.986 1.00 48.38 86 ASP A N 1
ATOM 687 C CA . ASP A 1 86 ? 42.906 53.370 15.708 1.00 48.38 86 ASP A CA 1
ATOM 688 C C . ASP A 1 86 ? 43.841 52.464 14.899 1.00 48.38 86 ASP A C 1
ATOM 690 O O . ASP A 1 86 ? 44.961 52.159 15.306 1.00 48.38 86 ASP A O 1
ATOM 694 N N . SER A 1 87 ? 43.398 52.056 13.713 1.00 44.97 87 SER A N 1
ATOM 695 C CA . SER A 1 87 ? 44.297 51.596 12.661 1.00 44.97 87 SER A CA 1
ATOM 696 C C . SER A 1 87 ? 43.686 51.944 11.312 1.00 44.97 87 SER A C 1
ATOM 698 O O . SER A 1 87 ? 42.696 51.372 10.858 1.00 44.97 87 SER A O 1
ATOM 700 N N . GLU A 1 88 ? 44.274 52.972 10.720 1.00 53.16 88 GLU A N 1
ATOM 701 C CA . GLU A 1 88 ? 44.085 53.440 9.359 1.00 53.16 88 GLU A CA 1
ATOM 702 C C . GLU A 1 88 ? 44.205 52.273 8.364 1.00 53.16 88 GLU A C 1
ATOM 704 O O . GLU A 1 88 ? 45.269 51.676 8.213 1.00 53.16 88 GLU A O 1
ATOM 709 N N . PHE A 1 89 ? 43.121 51.943 7.655 1.00 44.34 89 PHE A N 1
ATOM 710 C CA . PHE A 1 89 ? 43.210 51.076 6.481 1.00 44.34 89 PHE A CA 1
ATOM 711 C C . PHE A 1 89 ? 42.326 51.599 5.348 1.00 44.34 89 PHE A C 1
ATOM 713 O O . PHE A 1 89 ? 41.100 51.492 5.347 1.00 44.34 89 PHE A O 1
ATOM 720 N N . SER A 1 90 ? 43.003 52.201 4.373 1.00 48.88 90 SER A N 1
ATOM 721 C CA . SER A 1 90 ? 42.479 52.657 3.089 1.00 48.88 90 SER A CA 1
ATOM 722 C C . SER A 1 90 ? 41.802 51.512 2.323 1.00 48.88 90 SER A C 1
ATOM 724 O O . SER A 1 90 ? 42.444 50.530 1.943 1.00 48.88 90 SER A O 1
ATOM 726 N N . ALA A 1 91 ? 40.496 51.637 2.067 1.00 51.94 91 ALA A N 1
ATOM 727 C CA . ALA A 1 91 ? 39.750 50.698 1.235 1.00 51.94 91 ALA A CA 1
ATOM 728 C C . ALA A 1 91 ? 39.925 51.046 -0.256 1.00 51.94 91 ALA A C 1
ATOM 730 O O . ALA A 1 91 ? 39.349 52.008 -0.769 1.00 51.94 91 ALA A O 1
ATOM 731 N N . LYS A 1 92 ? 40.720 50.237 -0.969 1.00 60.44 92 LYS A N 1
ATOM 732 C CA . LYS A 1 92 ? 40.842 50.274 -2.435 1.00 60.44 92 LYS A CA 1
ATOM 733 C C . LYS A 1 92 ? 39.504 49.886 -3.080 1.00 60.44 92 LYS A C 1
ATOM 735 O O . LYS A 1 92 ? 38.997 48.790 -2.865 1.00 60.44 92 LYS A O 1
ATOM 740 N N . ARG A 1 93 ? 38.948 50.787 -3.896 1.00 61.75 93 ARG A N 1
ATOM 741 C CA . ARG A 1 93 ? 37.724 50.576 -4.685 1.00 61.75 93 ARG A CA 1
ATOM 742 C C . ARG A 1 93 ? 38.039 49.632 -5.853 1.00 61.75 93 ARG A C 1
ATOM 744 O O . ARG A 1 93 ? 38.894 49.946 -6.678 1.00 61.75 93 ARG A O 1
ATOM 751 N N . ILE A 1 94 ? 37.378 48.479 -5.908 1.00 62.66 94 ILE A N 1
ATOM 752 C CA . ILE A 1 94 ? 37.512 47.520 -7.012 1.00 62.66 94 ILE A CA 1
ATOM 753 C C . ILE A 1 94 ? 36.727 48.078 -8.207 1.00 62.66 94 ILE A C 1
ATOM 755 O O . ILE A 1 94 ? 35.545 48.392 -8.080 1.00 62.66 94 ILE A O 1
ATOM 759 N N . LYS A 1 95 ? 37.408 48.264 -9.340 1.00 52.19 95 LYS A N 1
ATOM 760 C CA . LYS A 1 95 ? 36.852 48.777 -10.597 1.00 52.19 95 LYS A CA 1
ATOM 761 C C . LYS A 1 95 ? 36.379 47.570 -11.420 1.00 52.19 95 LYS A C 1
ATOM 763 O O . LYS A 1 95 ? 37.213 46.803 -11.891 1.00 52.19 95 LYS A O 1
ATOM 768 N N . GLY A 1 96 ? 35.067 47.361 -11.505 1.00 42.94 96 GLY A N 1
ATOM 769 C CA . GLY A 1 96 ? 34.458 46.352 -12.378 1.00 42.94 96 GLY A CA 1
ATOM 770 C C . GLY A 1 96 ? 34.295 46.910 -13.789 1.00 42.94 96 GLY A C 1
ATOM 771 O O . GLY A 1 96 ? 33.799 48.023 -13.929 1.00 42.94 96 GLY A O 1
ATOM 772 N N . LEU A 1 97 ? 34.798 46.155 -14.769 1.00 49.56 97 LEU A N 1
ATOM 773 C CA . LEU A 1 97 ? 34.879 46.457 -16.198 1.00 49.56 97 LEU A CA 1
ATOM 774 C C . LEU A 1 97 ? 33.516 46.458 -16.910 1.00 49.56 97 LEU A C 1
ATOM 776 O O . LEU A 1 97 ? 32.575 45.793 -16.481 1.00 49.56 97 LEU A O 1
ATOM 780 N N . ASP A 1 98 ? 33.506 47.185 -18.023 1.00 55.47 98 ASP A N 1
ATOM 781 C CA . ASP A 1 98 ? 32.392 47.529 -18.900 1.00 55.47 98 ASP A CA 1
ATOM 782 C C . ASP A 1 98 ? 31.889 46.392 -19.822 1.00 55.47 98 ASP A C 1
ATOM 784 O O . ASP A 1 98 ? 32.610 45.450 -20.151 1.00 55.47 98 ASP A O 1
ATOM 788 N N . ASP A 1 99 ? 30.638 46.585 -20.256 1.00 51.31 99 ASP A N 1
ATOM 789 C CA . ASP A 1 99 ? 29.986 46.224 -21.523 1.00 51.31 99 ASP A CA 1
ATOM 790 C C . ASP A 1 99 ? 30.011 44.772 -22.032 1.00 51.31 99 ASP A C 1
ATOM 792 O O . ASP A 1 99 ? 30.943 44.295 -22.677 1.00 51.31 99 ASP A O 1
ATOM 796 N N . THR A 1 100 ? 28.862 44.097 -21.910 1.00 50.69 100 THR A N 1
ATOM 797 C CA . THR A 1 100 ? 28.484 43.022 -22.839 1.00 50.69 100 THR A CA 1
ATOM 798 C C . THR A 1 100 ? 27.064 43.266 -23.341 1.00 50.69 100 THR A C 1
ATOM 800 O O . THR A 1 100 ? 26.093 43.226 -22.590 1.00 50.69 100 THR A O 1
ATOM 803 N N . SER A 1 101 ? 26.979 43.576 -24.632 1.00 54.41 101 SER A N 1
ATOM 804 C CA . SER A 1 101 ? 25.769 43.840 -25.406 1.00 54.41 101 SER A CA 1
ATOM 805 C C . SER A 1 101 ? 24.784 42.668 -25.379 1.00 54.41 101 SER A C 1
ATOM 807 O O . SER A 1 101 ? 25.168 41.523 -25.627 1.00 54.41 101 SER A O 1
ATOM 809 N N . CYS A 1 102 ? 23.505 42.969 -25.152 1.00 40.22 102 CYS A N 1
ATOM 810 C CA . CYS A 1 102 ? 22.398 42.027 -25.276 1.00 40.22 102 CYS A CA 1
ATOM 811 C C . CYS A 1 102 ? 22.306 41.457 -26.700 1.00 40.22 102 CYS A C 1
ATOM 813 O O . CYS A 1 102 ? 22.172 42.199 -27.672 1.00 40.22 102 CYS A O 1
ATOM 815 N N . CYS A 1 103 ? 22.320 40.129 -26.805 1.00 40.50 103 CYS A N 1
ATOM 816 C CA . CYS A 1 103 ? 21.850 39.409 -27.981 1.00 40.50 103 CYS A CA 1
ATOM 817 C C . CYS A 1 103 ? 20.316 39.400 -27.960 1.00 40.50 103 CYS A C 1
ATOM 819 O O . CYS A 1 103 ? 19.733 38.711 -27.128 1.00 40.50 103 CYS A O 1
ATOM 821 N N . ASN A 1 104 ? 19.671 40.117 -28.879 1.00 42.97 104 ASN A N 1
ATOM 822 C CA . ASN A 1 104 ? 18.281 39.844 -29.240 1.00 42.97 104 ASN A CA 1
ATOM 823 C C . ASN A 1 104 ? 18.305 39.040 -30.541 1.00 42.97 104 ASN A C 1
ATOM 825 O O . ASN A 1 104 ? 18.659 39.563 -31.594 1.00 42.97 104 ASN A O 1
ATOM 829 N N . SER A 1 105 ? 17.987 37.750 -30.444 1.00 45.81 105 SER A N 1
ATOM 830 C CA . SER A 1 105 ? 17.592 36.944 -31.599 1.00 45.81 105 SER A CA 1
ATOM 831 C C . SER A 1 105 ? 16.076 37.056 -31.710 1.00 45.81 105 SER A C 1
ATOM 833 O O . SER A 1 105 ? 15.374 36.525 -30.857 1.00 45.81 105 SER A O 1
ATOM 835 N N . ASP A 1 106 ? 15.594 37.779 -32.718 1.00 43.34 106 ASP A N 1
ATOM 836 C CA . ASP A 1 106 ? 14.187 37.775 -33.121 1.00 43.34 106 ASP A CA 1
ATOM 837 C C . ASP A 1 106 ? 14.096 36.987 -34.435 1.00 43.34 106 ASP A C 1
ATOM 839 O O . ASP A 1 106 ? 14.546 37.439 -35.491 1.00 43.34 106 ASP A O 1
ATOM 843 N N . GLU A 1 107 ? 13.592 35.755 -34.348 1.00 47.34 107 GLU A N 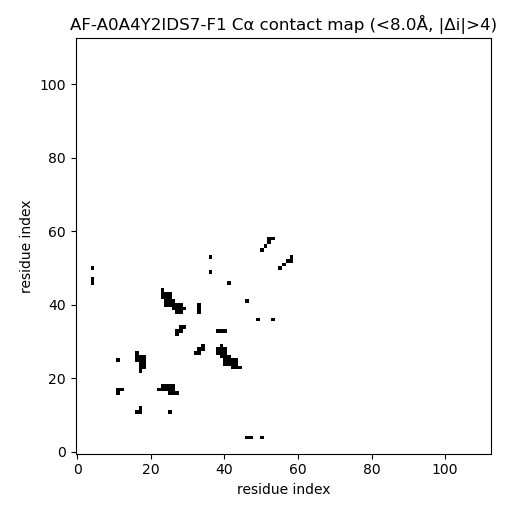1
ATOM 844 C CA . GLU A 1 107 ? 13.184 34.962 -35.506 1.00 47.34 107 GLU A CA 1
ATOM 845 C C . GLU A 1 107 ? 11.870 35.530 -36.054 1.00 47.34 107 GLU A C 1
ATOM 847 O O . GLU A 1 107 ? 10.826 35.440 -35.412 1.00 47.34 107 GLU A O 1
ATOM 852 N N . SER A 1 108 ? 11.897 36.053 -37.280 1.00 44.34 108 SER A N 1
ATOM 853 C CA . SER A 1 108 ? 10.693 36.313 -38.069 1.00 44.34 108 SER A CA 1
ATOM 854 C C . SER A 1 108 ? 10.833 35.630 -39.423 1.00 44.34 108 SER A C 1
ATOM 856 O O . SER A 1 108 ? 11.620 36.046 -40.272 1.00 44.34 108 SER A O 1
ATOM 858 N N . MET A 1 109 ? 10.043 34.575 -39.621 1.00 47.34 109 MET A N 1
ATOM 859 C CA . MET A 1 109 ? 9.810 33.941 -40.916 1.00 47.34 109 MET A CA 1
ATOM 860 C C . MET A 1 109 ? 9.071 34.890 -41.866 1.00 47.34 109 MET A C 1
ATOM 862 O O . MET A 1 109 ? 8.126 35.528 -41.427 1.00 47.34 109 MET A O 1
ATOM 866 N N . HIS A 1 110 ? 9.472 34.933 -43.142 1.00 41.25 110 HIS A N 1
ATOM 867 C CA . HIS A 1 110 ? 8.696 35.244 -44.367 1.00 41.25 110 HIS A CA 1
ATOM 868 C C . HIS A 1 110 ? 9.710 35.436 -45.509 1.00 41.25 110 HIS A C 1
ATOM 870 O O . HIS A 1 110 ? 10.782 35.975 -45.276 1.00 41.25 110 HIS A O 1
ATOM 876 N N . SER A 1 111 ? 9.502 35.120 -46.780 1.00 43.22 111 SER A N 1
ATOM 877 C CA . SER A 1 111 ? 8.597 34.274 -47.560 1.00 43.22 111 SER A CA 1
ATOM 878 C C . SER A 1 111 ? 9.261 34.217 -48.949 1.00 43.22 111 SER A C 1
ATOM 880 O O . SER A 1 111 ? 9.975 35.142 -49.334 1.00 43.22 111 SER A O 1
ATOM 882 N N . PHE A 1 112 ? 9.036 33.138 -49.692 1.00 43.16 112 PHE A N 1
ATOM 883 C CA . PHE A 1 112 ? 9.458 32.990 -51.086 1.00 43.16 112 PHE A CA 1
ATOM 884 C C . PHE A 1 112 ? 8.903 34.105 -51.983 1.00 43.16 112 PHE A C 1
ATOM 886 O O . PHE A 1 112 ? 7.696 34.346 -51.941 1.00 43.16 112 PHE A O 1
ATOM 893 N N . GLN A 1 113 ? 9.748 34.665 -52.858 1.00 45.03 113 GLN A N 1
ATOM 894 C CA . GLN A 1 113 ? 9.471 34.766 -54.297 1.00 45.03 113 GLN A CA 1
ATOM 895 C C . GLN A 1 113 ? 10.736 35.048 -55.108 1.00 45.03 113 GLN A C 1
ATOM 897 O O . GLN A 1 113 ? 11.530 35.911 -54.676 1.00 45.03 113 GLN A O 1
#

Organism: Araneus ventricosus (NCBI:txid182803)

Radius of gyration: 31.04 Å; Cα contacts (8 Å, |Δi|>4): 56; chains: 1; bounding box: 60×66×77 Å

pLDDT: mean 72.02, std 22.5, range [38.19, 97.69]

Secondary structure (DSSP, 8-state):
-HHHHHHHHHHHHHTT-B-SS-TTEEE-TTSHHHHHHT-SEEETTTHHHHHIIIIIS---------------S------------------PPP-PPP---------------

Mean predicted aligned error: 19.04 Å

Nearest PDB structures (foldseek):
  4zgk-assembly1_A  TM=9.069E-01  e=2.123E-03  Homo sapiens
  8f0z-assembly1_A  TM=8.927E-01  e=1.981E-03  Homo sapiens
  3vzv-assembly1_A  TM=8.887E-01  e=1.981E-03  Homo sapiens
  2axi-assembly1_A  TM=8.721E-01  e=1.981E-03  Homo sapiens
  6h22-assembly2_B  TM=8.982E-01  e=2.276E-03  Homo sapiens